Protein AF-A0A1F8N591-F1 (afdb_monomer_lite)

Structure (mmCIF, N/CA/C/O backbone):
data_AF-A0A1F8N591-F1
#
_entry.id   AF-A0A1F8N591-F1
#
loop_
_atom_site.group_PDB
_atom_site.id
_atom_site.type_symbol
_atom_site.label_atom_id
_atom_site.label_alt_id
_atom_site.label_comp_id
_atom_site.label_asym_id
_atom_site.label_entity_id
_atom_site.label_seq_id
_atom_site.pdbx_PDB_ins_code
_atom_site.Cartn_x
_atom_site.Cartn_y
_atom_site.Cartn_z
_atom_site.occupancy
_atom_site.B_iso_or_equiv
_atom_site.auth_seq_id
_atom_site.auth_comp_id
_atom_site.auth_asym_id
_atom_site.auth_atom_id
_atom_site.pdbx_PDB_model_num
ATOM 1 N N . SER A 1 1 ? -0.618 6.810 -16.756 1.00 87.81 1 SER A N 1
ATOM 2 C CA . SER A 1 1 ? -0.369 8.236 -16.488 1.00 87.81 1 SER A CA 1
ATOM 3 C C . SER A 1 1 ? 1.124 8.492 -16.469 1.00 87.81 1 SER A C 1
ATOM 5 O O . SER A 1 1 ? 1.900 7.540 -16.419 1.00 87.81 1 SER A O 1
ATOM 7 N N . GLU A 1 2 ? 1.519 9.762 -16.528 1.00 89.00 2 GLU A N 1
ATOM 8 C CA . GLU A 1 2 ? 2.916 10.140 -16.310 1.00 89.00 2 GLU A CA 1
ATOM 9 C C . GLU A 1 2 ? 3.338 9.823 -14.863 1.00 89.00 2 GLU A C 1
ATOM 11 O O . GLU A 1 2 ? 2.500 9.931 -13.957 1.00 89.00 2 GLU A O 1
ATOM 16 N N . PRO A 1 3 ? 4.594 9.408 -14.632 1.00 87.50 3 PRO A N 1
ATOM 17 C CA . PRO A 1 3 ? 5.170 9.326 -13.295 1.00 87.50 3 PRO A CA 1
ATOM 18 C C . PRO A 1 3 ? 5.153 10.681 -12.583 1.00 87.50 3 PRO A C 1
ATOM 20 O O . PRO A 1 3 ? 5.359 11.723 -13.201 1.00 87.50 3 PRO A O 1
ATOM 23 N N . VAL A 1 4 ? 4.964 10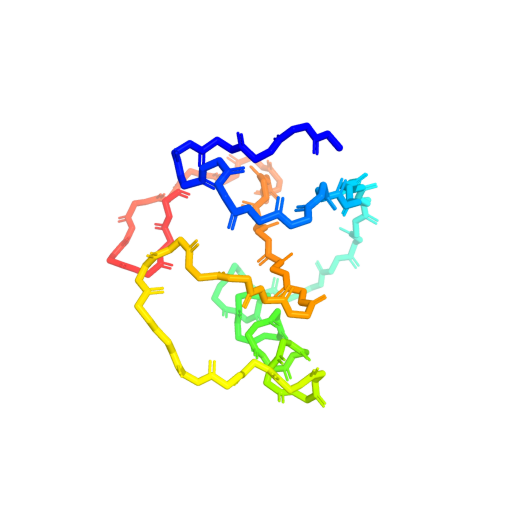.661 -11.265 1.00 84.62 4 VAL A N 1
ATOM 24 C CA . VAL A 1 4 ? 5.124 11.841 -10.406 1.00 84.62 4 VAL A CA 1
ATOM 25 C C . VAL A 1 4 ? 6.429 11.683 -9.624 1.00 84.62 4 VAL A C 1
ATOM 27 O O . VAL A 1 4 ? 6.680 10.630 -9.042 1.00 84.62 4 VAL A O 1
ATOM 30 N N . GLY A 1 5 ? 7.279 12.712 -9.619 1.00 83.19 5 GLY A N 1
ATOM 31 C CA . GLY A 1 5 ? 8.604 12.660 -8.994 1.00 83.19 5 GLY A CA 1
ATOM 32 C C . GLY A 1 5 ? 9.683 12.194 -9.971 1.00 83.19 5 GLY A C 1
ATOM 33 O O . GLY A 1 5 ? 10.148 12.989 -10.784 1.00 83.19 5 GLY A O 1
ATOM 34 N N . ASN A 1 6 ? 10.099 10.926 -9.897 1.00 78.31 6 ASN A N 1
ATOM 35 C CA . ASN A 1 6 ? 11.086 10.382 -10.834 1.00 78.31 6 ASN A CA 1
ATOM 36 C C . ASN A 1 6 ? 10.447 10.167 -12.216 1.00 78.31 6 ASN A C 1
ATOM 38 O O . ASN A 1 6 ? 9.735 9.188 -12.423 1.00 78.31 6 ASN A O 1
ATOM 42 N N . ILE A 1 7 ? 10.672 11.094 -13.144 1.00 80.88 7 ILE A N 1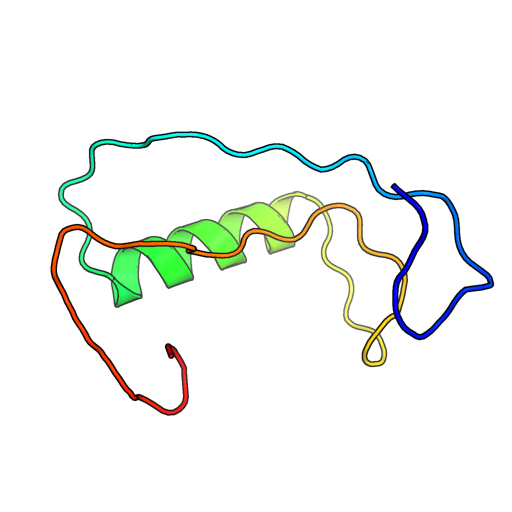
ATOM 43 C CA . ILE A 1 7 ? 10.060 11.076 -14.482 1.00 80.88 7 ILE A CA 1
ATOM 44 C C . ILE A 1 7 ? 10.807 10.194 -15.491 1.00 80.88 7 ILE A C 1
ATOM 46 O O . ILE A 1 7 ? 10.246 9.861 -16.531 1.00 80.88 7 ILE A O 1
ATOM 50 N N . GLU A 1 8 ? 12.037 9.768 -15.187 1.00 85.12 8 GLU A N 1
ATOM 51 C CA . GLU A 1 8 ? 12.821 8.862 -16.039 1.00 85.12 8 GLU A CA 1
ATOM 52 C C . GLU A 1 8 ? 12.421 7.394 -15.814 1.00 85.12 8 GLU A C 1
ATOM 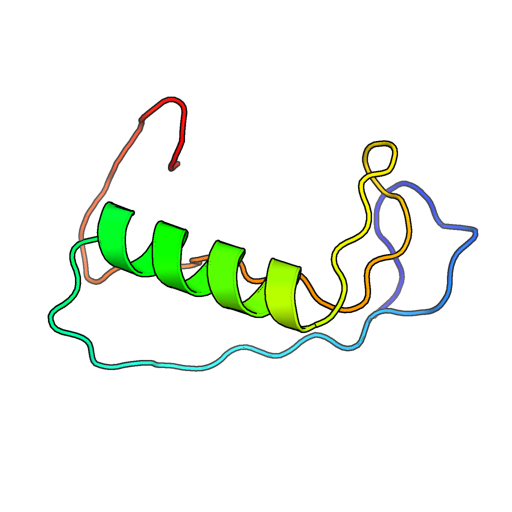54 O O . GLU A 1 8 ? 13.231 6.540 -15.453 1.00 85.12 8 GLU A O 1
ATOM 59 N N . GLN A 1 9 ? 11.136 7.088 -16.002 1.00 83.56 9 GLN A N 1
ATOM 60 C CA . GLN A 1 9 ? 10.609 5.726 -15.926 1.00 83.56 9 GLN A CA 1
ATOM 61 C C . GLN A 1 9 ? 9.389 5.534 -16.837 1.00 83.56 9 GLN A C 1
ATOM 63 O O . GLN A 1 9 ? 8.769 6.516 -17.255 1.00 83.56 9 GLN A O 1
ATOM 68 N N . PRO A 1 10 ? 9.014 4.281 -17.161 1.00 88.31 10 PRO A N 1
ATOM 69 C CA . PRO A 1 10 ? 7.818 4.013 -17.946 1.00 88.31 10 PRO A CA 1
ATOM 70 C C . PRO A 1 10 ? 6.555 4.603 -17.312 1.00 88.31 10 PRO A C 1
ATOM 72 O O . PRO A 1 10 ? 6.444 4.753 -16.097 1.00 88.31 10 PRO A O 1
ATOM 75 N N . ARG A 1 11 ? 5.562 4.890 -18.154 1.00 90.75 11 ARG A N 1
ATOM 76 C CA . ARG A 1 11 ? 4.248 5.364 -17.708 1.00 90.75 11 ARG A CA 1
ATOM 77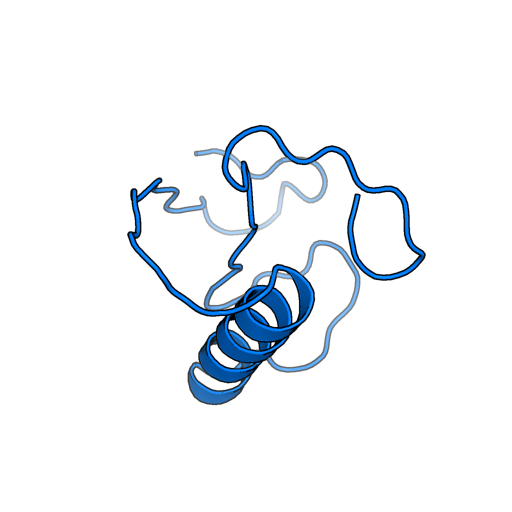 C C . ARG A 1 11 ? 3.569 4.312 -16.831 1.00 90.75 11 ARG A C 1
ATOM 79 O O . ARG A 1 11 ? 3.608 3.124 -17.142 1.00 90.75 11 ARG A O 1
ATOM 86 N N . PHE A 1 12 ? 2.862 4.762 -15.798 1.00 90.06 12 PHE A N 1
ATOM 87 C CA . PHE A 1 12 ? 2.066 3.877 -14.950 1.00 90.06 12 PHE A CA 1
ATOM 88 C C . PHE A 1 12 ? 0.753 3.484 -15.626 1.00 90.06 12 PHE A C 1
ATOM 90 O O . PHE A 1 12 ? 0.099 4.310 -16.272 1.00 90.06 12 PHE A O 1
ATOM 97 N N . LEU A 1 13 ? 0.319 2.246 -15.409 1.00 93.81 13 LEU A N 1
ATOM 98 C CA . LEU A 1 13 ? -1.077 1.860 -15.570 1.00 93.81 13 LEU A CA 1
ATOM 99 C C . LEU A 1 13 ? -1.737 1.929 -14.190 1.00 93.81 13 LEU A C 1
ATOM 101 O O . LEU A 1 13 ? -1.364 1.171 -13.305 1.00 93.81 13 LEU A O 1
ATOM 105 N N . ASN A 1 14 ? -2.694 2.841 -14.014 1.00 94.31 14 ASN A N 1
ATOM 106 C CA . ASN A 1 14 ? -3.417 3.022 -12.755 1.00 94.31 14 ASN A CA 1
ATOM 107 C C . ASN A 1 14 ? -4.870 2.585 -12.918 1.00 94.31 14 ASN A C 1
ATOM 109 O O . ASN A 1 14 ? -5.488 2.856 -13.950 1.00 94.31 14 ASN A O 1
ATOM 113 N N . LEU A 1 15 ? -5.404 1.937 -11.888 1.00 97.00 15 LEU A N 1
ATOM 114 C CA . LEU A 1 15 ? -6.799 1.528 -11.790 1.00 97.00 15 LEU A CA 1
ATOM 115 C C . LEU A 1 15 ? -7.261 1.644 -10.340 1.00 97.00 15 LEU A C 1
ATOM 117 O O . LEU A 1 15 ? -6.446 1.627 -9.423 1.00 97.00 15 LEU A O 1
ATOM 121 N N . VAL A 1 16 ? -8.572 1.734 -10.148 1.00 97.62 16 VAL A N 1
ATOM 122 C CA . VAL A 1 16 ? -9.214 1.675 -8.832 1.00 97.62 16 VAL A CA 1
ATOM 123 C C . VAL A 1 16 ? -10.236 0.548 -8.873 1.00 97.62 16 VAL A C 1
ATOM 125 O O . VAL A 1 16 ? -10.887 0.338 -9.898 1.00 97.62 16 VAL A O 1
ATOM 128 N N . CYS A 1 17 ? -10.365 -0.184 -7.771 1.00 96.69 17 CYS A N 1
ATOM 129 C CA . CYS A 1 17 ? -11.397 -1.198 -7.604 1.00 96.69 17 CYS A CA 1
ATOM 130 C C . CYS A 1 17 ? -12.081 -1.040 -6.246 1.00 96.69 17 CYS A C 1
ATOM 132 O O . CYS A 1 17 ? -11.470 -0.585 -5.282 1.00 96.69 17 CYS A O 1
ATOM 134 N N . GLU A 1 18 ? -13.353 -1.418 -6.194 1.00 97.69 18 GLU A N 1
ATOM 135 C CA . GLU A 1 18 ? -14.111 -1.537 -4.954 1.00 97.69 18 GLU A CA 1
ATOM 136 C C . GLU A 1 18 ? -14.059 -2.991 -4.478 1.00 97.69 18 GLU A C 1
ATOM 138 O O . GLU A 1 18 ? -14.158 -3.924 -5.281 1.00 97.69 18 GLU A O 1
ATOM 143 N N . VAL A 1 19 ? -13.898 -3.190 -3.170 1.00 96.38 19 VAL A N 1
ATOM 144 C CA . VAL A 1 19 ? -13.823 -4.516 -2.554 1.00 96.38 19 VAL A CA 1
ATOM 145 C C . VAL A 1 19 ? -14.692 -4.539 -1.304 1.00 96.38 19 VAL A C 1
ATOM 147 O O . VAL A 1 19 ? -14.570 -3.676 -0.441 1.00 96.38 19 VAL A O 1
ATOM 150 N N . VAL A 1 20 ? -15.516 -5.578 -1.171 1.00 97.75 20 VAL A N 1
ATOM 151 C CA . VAL A 1 20 ? -16.205 -5.902 0.083 1.00 97.75 20 VAL A CA 1
ATOM 152 C C . VAL A 1 20 ? -15.374 -6.940 0.826 1.00 97.75 20 VAL A C 1
ATOM 154 O O . VAL A 1 20 ? -15.054 -7.997 0.281 1.00 97.75 20 VAL A O 1
ATOM 157 N N . THR A 1 21 ? -15.002 -6.645 2.068 1.00 97.25 21 THR A N 1
ATOM 158 C CA . THR A 1 21 ? -14.135 -7.513 2.865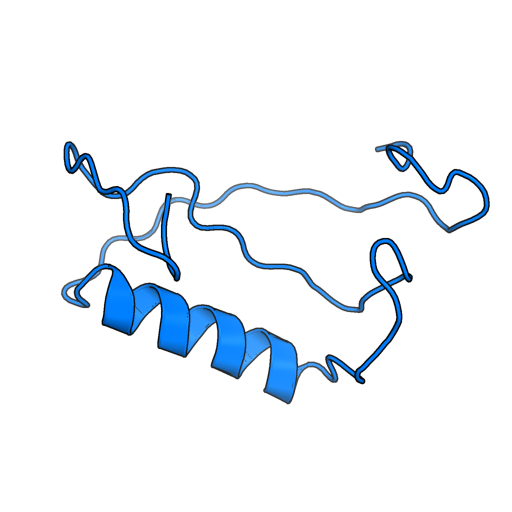 1.00 97.25 21 THR A CA 1
ATOM 159 C C . THR A 1 21 ? -14.524 -7.498 4.337 1.00 97.25 21 THR A C 1
ATOM 161 O O . THR A 1 21 ? -15.022 -6.501 4.846 1.00 97.25 21 THR A O 1
ATOM 164 N N . ASN A 1 22 ? -14.254 -8.610 5.022 1.00 97.88 22 ASN A N 1
ATOM 165 C CA . ASN A 1 22 ? -14.343 -8.720 6.481 1.00 97.88 22 ASN A CA 1
ATOM 166 C C . ASN A 1 22 ? -12.962 -8.583 7.155 1.00 97.88 22 ASN A C 1
ATOM 168 O O . ASN A 1 22 ? -12.836 -8.779 8.363 1.00 97.88 22 ASN A O 1
ATOM 172 N N . LEU A 1 23 ? -11.902 -8.324 6.381 1.00 98.12 23 LEU A N 1
ATOM 173 C CA . LEU A 1 23 ? -10.561 -8.091 6.915 1.00 98.12 23 LEU A CA 1
ATOM 174 C C . LEU A 1 23 ? -10.487 -6.707 7.544 1.00 98.12 23 LEU A C 1
ATOM 176 O O . LEU A 1 23 ? -10.894 -5.745 6.914 1.00 98.12 23 LEU A O 1
ATOM 180 N N . THR A 1 24 ? -9.869 -6.596 8.719 1.00 96.69 24 THR A N 1
ATOM 181 C CA . THR A 1 24 ? -9.542 -5.295 9.324 1.00 96.69 24 THR A CA 1
ATOM 182 C C . THR A 1 24 ? -8.601 -4.480 8.421 1.00 96.69 24 THR A C 1
ATOM 184 O O . THR A 1 24 ? -7.890 -5.082 7.610 1.00 96.69 24 THR A O 1
ATOM 187 N N . PRO A 1 25 ? -8.476 -3.149 8.601 1.00 96.38 25 PRO A N 1
ATOM 188 C CA . PRO A 1 25 ? -7.544 -2.322 7.822 1.00 96.38 25 PRO A CA 1
ATOM 189 C C . PRO A 1 25 ? -6.110 -2.873 7.796 1.00 96.38 25 PRO A C 1
ATOM 191 O O . PRO A 1 25 ? -5.487 -2.992 6.742 1.00 96.38 25 PRO A O 1
ATOM 194 N N . LYS A 1 26 ? -5.607 -3.335 8.952 1.00 95.88 26 LYS A N 1
ATOM 195 C CA . LYS A 1 26 ? -4.291 -3.990 9.063 1.00 95.88 26 LYS A CA 1
ATOM 196 C C . LYS A 1 26 ? -4.228 -5.325 8.313 1.00 95.88 26 LYS A C 1
ATOM 198 O O . LYS A 1 26 ? -3.203 -5.637 7.710 1.00 95.88 26 LYS A O 1
ATOM 203 N N . GLY A 1 27 ? -5.303 -6.112 8.347 1.00 97.25 27 GLY A N 1
ATOM 204 C CA . GLY A 1 27 ? -5.406 -7.368 7.600 1.00 97.25 27 GLY A CA 1
ATOM 205 C C . GLY A 1 27 ? -5.430 -7.145 6.087 1.00 97.25 27 GLY A C 1
ATOM 206 O O . GLY A 1 27 ? -4.744 -7.856 5.352 1.00 97.25 27 GLY A O 1
ATOM 207 N N . LEU A 1 28 ? -6.154 -6.122 5.629 1.00 97.38 28 LEU A N 1
ATOM 208 C CA . LEU A 1 28 ? -6.185 -5.712 4.229 1.00 97.38 28 LEU A CA 1
ATOM 209 C C . LEU A 1 28 ? -4.808 -5.217 3.764 1.00 97.38 28 LEU A C 1
ATOM 211 O O . LEU A 1 28 ? -4.336 -5.643 2.712 1.00 97.38 28 LEU A O 1
ATOM 215 N N . LEU A 1 29 ? -4.114 -4.415 4.580 1.00 96.75 29 LEU A N 1
ATOM 216 C CA . LEU A 1 29 ? -2.747 -3.972 4.288 1.00 96.75 29 LEU A CA 1
ATOM 217 C C . LEU A 1 29 ? -1.774 -5.153 4.168 1.00 96.75 29 LEU A C 1
ATOM 219 O O . LEU A 1 29 ? -0.946 -5.196 3.257 1.00 96.75 29 LEU A O 1
ATOM 223 N N . ALA A 1 30 ? -1.860 -6.120 5.084 1.00 97.00 30 ALA A N 1
ATOM 224 C CA . ALA A 1 30 ? -1.023 -7.315 5.041 1.00 97.00 30 ALA A CA 1
ATOM 225 C C . ALA A 1 30 ? -1.287 -8.151 3.778 1.00 97.00 30 ALA A C 1
ATOM 227 O O . ALA A 1 30 ? -0.342 -8.644 3.157 1.00 97.00 30 ALA A O 1
ATOM 228 N N . LEU A 1 31 ? -2.555 -8.273 3.368 1.00 97.38 31 LEU A N 1
ATOM 229 C CA . LEU A 1 31 ? -2.935 -8.932 2.121 1.00 97.38 31 LEU A CA 1
ATOM 230 C C . LEU A 1 31 ? -2.353 -8.206 0.900 1.00 97.38 31 LEU A C 1
ATOM 232 O O . LEU A 1 31 ? -1.729 -8.858 0.062 1.00 97.38 31 LEU A O 1
ATOM 236 N N . ALA A 1 32 ? -2.513 -6.881 0.824 1.00 96.31 32 ALA A N 1
ATOM 237 C CA . ALA A 1 32 ? -1.992 -6.048 -0.260 1.00 96.31 32 ALA A CA 1
ATOM 238 C C . ALA A 1 32 ? -0.471 -6.222 -0.417 1.00 96.31 32 ALA A C 1
ATOM 240 O O . ALA A 1 32 ? -0.007 -6.670 -1.467 1.00 96.31 32 ALA A O 1
ATOM 241 N N . LYS A 1 33 ? 0.295 -6.031 0.668 1.00 94.44 33 LYS A N 1
ATOM 242 C CA . LYS A 1 33 ? 1.754 -6.264 0.688 1.00 94.44 33 LYS A CA 1
ATOM 243 C C . LYS A 1 33 ? 2.125 -7.695 0.286 1.00 94.44 33 LYS A C 1
ATOM 245 O O . LYS A 1 33 ? 3.125 -7.926 -0.392 1.00 94.44 33 LYS A O 1
ATOM 250 N N . GLY A 1 34 ? 1.321 -8.681 0.687 1.00 96.12 34 GLY A N 1
ATOM 251 C CA . GLY A 1 34 ? 1.501 -10.078 0.296 1.00 96.12 34 GLY A CA 1
ATOM 252 C C . GLY A 1 34 ? 1.350 -10.311 -1.211 1.00 96.12 34 GLY A C 1
ATOM 253 O O . GLY A 1 34 ? 2.113 -11.090 -1.783 1.00 96.12 34 GLY A O 1
ATOM 254 N N . ILE A 1 35 ? 0.396 -9.640 -1.859 1.00 95.62 35 ILE A N 1
ATOM 255 C CA . ILE A 1 35 ? 0.197 -9.704 -3.315 1.00 95.62 35 ILE A CA 1
ATOM 256 C C . ILE A 1 35 ? 1.379 -9.060 -4.042 1.00 95.62 35 ILE A C 1
ATOM 258 O O . ILE A 1 35 ? 1.939 -9.675 -4.948 1.00 95.62 35 ILE A O 1
ATOM 262 N N . GLU A 1 36 ? 1.807 -7.875 -3.611 1.00 95.00 36 GLU A N 1
ATOM 263 C CA . GLU A 1 36 ? 2.964 -7.187 -4.194 1.00 95.00 36 GLU A CA 1
ATOM 264 C C . GLU A 1 36 ? 4.233 -8.045 -4.124 1.00 95.00 36 GLU A C 1
ATOM 266 O O . GLU A 1 36 ? 4.930 -8.219 -5.124 1.00 95.00 36 GLU A O 1
ATOM 271 N N . ASN A 1 37 ? 4.502 -8.650 -2.962 1.00 92.69 37 ASN A N 1
ATOM 272 C CA . ASN A 1 37 ? 5.644 -9.546 -2.779 1.00 92.69 37 ASN A CA 1
ATOM 273 C C . ASN A 1 37 ? 5.573 -10.760 -3.718 1.00 92.69 37 ASN A C 1
ATOM 275 O O . ASN A 1 37 ? 6.576 -11.126 -4.329 1.00 92.69 37 ASN A O 1
ATOM 279 N N . LYS A 1 38 ? 4.388 -11.365 -3.883 1.00 94.50 38 LYS A N 1
ATOM 280 C CA . LYS A 1 38 ? 4.182 -12.494 -4.810 1.00 94.50 38 LYS A CA 1
ATOM 281 C C . LYS A 1 38 ? 4.375 -12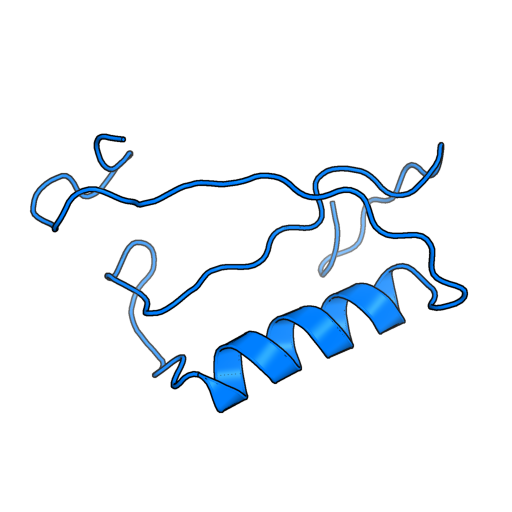.106 -6.275 1.00 94.50 38 LYS A C 1
ATOM 283 O O . LYS A 1 38 ? 4.826 -12.937 -7.056 1.00 94.50 38 LYS A O 1
ATOM 288 N N . LEU A 1 39 ? 4.051 -10.868 -6.639 1.00 92.38 39 LEU A N 1
ATOM 289 C CA . LEU A 1 39 ? 4.240 -10.323 -7.987 1.00 92.38 39 LEU A CA 1
ATOM 290 C C . LEU A 1 39 ? 5.647 -9.747 -8.210 1.00 92.38 39 LEU A C 1
ATOM 292 O O . LEU A 1 39 ? 5.918 -9.131 -9.240 1.00 92.38 39 LEU A O 1
ATOM 296 N N . GLY A 1 40 ? 6.562 -9.984 -7.270 1.00 86.69 40 GLY A N 1
ATOM 297 C CA . GLY A 1 40 ? 7.966 -9.643 -7.430 1.00 86.69 40 GLY A CA 1
ATOM 298 C C . GLY A 1 40 ? 8.279 -8.201 -7.063 1.00 86.69 40 GLY A C 1
ATOM 299 O O . GLY A 1 40 ? 9.102 -7.585 -7.732 1.00 86.69 40 GLY A O 1
ATOM 300 N N . ARG A 1 41 ? 7.665 -7.649 -6.007 1.00 82.62 41 ARG A N 1
ATOM 301 C CA . ARG A 1 41 ? 8.194 -6.446 -5.347 1.00 82.62 41 ARG A CA 1
ATOM 302 C C . ARG A 1 41 ? 9.607 -6.750 -4.836 1.00 82.62 41 ARG A C 1
ATOM 304 O O . ARG A 1 41 ? 9.791 -7.337 -3.775 1.00 82.62 41 ARG A O 1
ATOM 311 N N . ILE A 1 42 ? 10.608 -6.380 -5.631 1.00 72.00 42 ILE A N 1
ATOM 312 C CA . ILE A 1 42 ? 12.026 -6.465 -5.277 1.00 72.00 42 ILE A CA 1
ATOM 313 C C . ILE A 1 42 ? 12.374 -5.156 -4.570 1.00 72.00 42 ILE A C 1
ATOM 315 O O . ILE A 1 42 ? 12.009 -4.084 -5.050 1.00 72.00 42 ILE A O 1
ATOM 319 N N . GLY A 1 43 ? 13.018 -5.227 -3.404 1.00 66.88 43 GLY A N 1
ATOM 320 C CA . GLY A 1 43 ? 13.418 -4.030 -2.661 1.00 66.88 43 GLY A CA 1
ATOM 321 C C . GLY A 1 43 ? 14.196 -3.046 -3.545 1.00 66.88 43 GLY A C 1
ATOM 322 O O . GLY A 1 43 ? 15.039 -3.452 -4.342 1.00 66.88 43 GLY A O 1
ATOM 323 N N . GLY A 1 44 ? 13.903 -1.754 -3.404 1.00 70.75 44 GLY A N 1
ATOM 324 C CA . GLY A 1 44 ? 14.496 -0.675 -4.190 1.00 70.75 44 GLY A CA 1
ATOM 325 C C . GLY A 1 44 ? 14.392 0.661 -3.456 1.00 70.75 44 GLY A C 1
ATOM 326 O O . GLY A 1 44 ? 13.786 0.749 -2.387 1.00 70.75 44 GLY A O 1
ATOM 327 N N . HIS A 1 45 ? 15.006 1.704 -4.012 1.00 73.69 45 HIS A N 1
ATOM 328 C CA . HIS A 1 45 ? 14.881 3.057 -3.471 1.00 73.69 45 HIS A CA 1
ATOM 329 C C . HIS A 1 45 ? 13.466 3.613 -3.696 1.00 73.69 45 HIS A C 1
ATOM 331 O O . HIS A 1 45 ? 12.731 3.162 -4.577 1.00 73.69 45 HIS A O 1
ATOM 337 N N . SER A 1 46 ? 13.082 4.619 -2.908 1.00 75.62 46 SER A N 1
ATOM 338 C CA . SER A 1 46 ? 11.804 5.313 -3.095 1.00 75.62 46 SER A CA 1
ATOM 339 C C . SER A 1 46 ? 11.669 5.824 -4.537 1.00 75.62 46 SER A C 1
ATOM 341 O O . SER A 1 46 ? 12.641 6.308 -5.124 1.00 75.62 46 SER A O 1
ATOM 343 N N . GLY A 1 47 ? 10.485 5.661 -5.131 1.00 73.12 47 GLY A N 1
ATOM 344 C CA . GLY A 1 47 ? 10.204 6.073 -6.510 1.00 73.12 47 GLY A CA 1
ATOM 345 C C . GLY A 1 47 ? 10.841 5.212 -7.609 1.00 73.12 47 GLY A C 1
ATOM 346 O O . GLY A 1 47 ? 10.794 5.611 -8.774 1.00 73.12 47 GLY A O 1
ATOM 347 N N . ALA A 1 48 ? 11.438 4.063 -7.272 1.00 79.06 48 ALA A N 1
ATOM 348 C CA . ALA A 1 48 ? 11.853 3.077 -8.267 1.00 79.06 48 ALA A CA 1
ATOM 349 C C . ALA A 1 48 ? 10.633 2.448 -8.977 1.00 79.06 48 ALA A C 1
ATOM 351 O O . ALA A 1 48 ? 9.577 2.292 -8.350 1.00 79.06 48 ALA A O 1
ATOM 352 N N . PRO A 1 49 ? 10.775 2.028 -10.248 1.00 81.31 49 PRO A N 1
ATOM 353 C CA . PRO A 1 49 ? 9.746 1.259 -10.934 1.00 81.31 49 PRO A CA 1
ATOM 354 C C . PRO A 1 49 ? 9.417 -0.022 -10.163 1.00 81.31 49 PRO A C 1
ATOM 356 O O . PRO A 1 49 ? 10.311 -0.730 -9.699 1.00 81.31 49 PRO A O 1
ATOM 359 N N . ARG A 1 50 ? 8.129 -0.339 -10.056 1.00 85.00 50 ARG A N 1
ATOM 360 C CA . ARG A 1 50 ? 7.626 -1.539 -9.379 1.00 85.00 50 ARG A CA 1
ATOM 361 C C . ARG A 1 50 ? 6.595 -2.233 -10.246 1.00 85.00 50 ARG A C 1
ATOM 363 O O . ARG A 1 50 ? 5.854 -1.573 -10.968 1.00 85.00 50 ARG A O 1
ATOM 370 N N . THR A 1 51 ? 6.554 -3.560 -10.160 1.00 89.81 51 THR A N 1
ATOM 371 C CA . THR A 1 51 ? 5.601 -4.386 -10.913 1.00 89.81 51 THR A CA 1
ATOM 372 C C . THR A 1 51 ? 4.159 -4.005 -10.590 1.00 89.81 51 THR A C 1
ATOM 374 O O . THR A 1 51 ? 3.320 -3.946 -11.484 1.00 89.81 51 THR A O 1
ATOM 377 N N . ILE A 1 52 ? 3.881 -3.743 -9.312 1.00 92.00 52 ILE A N 1
ATOM 378 C CA . ILE A 1 52 ? 2.586 -3.287 -8.821 1.00 92.00 52 ILE A CA 1
ATOM 379 C C . ILE A 1 52 ? 2.770 -2.554 -7.486 1.00 92.00 52 ILE A C 1
ATOM 381 O O . ILE A 1 52 ? 3.715 -2.840 -6.747 1.00 92.00 52 ILE A O 1
ATOM 385 N N . ASP A 1 53 ? 1.869 -1.618 -7.208 1.00 92.38 53 ASP A N 1
ATOM 386 C CA . ASP A 1 53 ? 1.688 -0.950 -5.918 1.00 92.38 53 ASP A CA 1
ATOM 387 C C . ASP A 1 53 ? 0.193 -0.997 -5.598 1.00 92.38 53 ASP A C 1
ATOM 389 O O . ASP A 1 53 ? -0.624 -0.746 -6.491 1.00 92.38 53 ASP A O 1
ATOM 393 N N . ILE A 1 54 ? -0.169 -1.379 -4.377 1.00 95.44 54 ILE A N 1
ATOM 394 C CA . ILE A 1 54 ? -1.564 -1.487 -3.945 1.00 95.44 54 ILE A CA 1
ATOM 395 C C . ILE A 1 54 ? -1.768 -0.591 -2.729 1.00 95.44 54 ILE A C 1
ATOM 397 O O . ILE A 1 54 ? -1.407 -0.953 -1.608 1.00 95.44 54 ILE A O 1
ATOM 401 N N . ASP A 1 55 ? -2.424 0.541 -2.962 1.00 95.75 55 ASP A N 1
ATOM 402 C CA . ASP A 1 55 ? -2.793 1.495 -1.924 1.00 95.75 55 ASP A CA 1
ATOM 403 C C . ASP A 1 55 ? -4.251 1.307 -1.490 1.00 95.75 55 ASP A C 1
ATOM 405 O O . ASP A 1 55 ? -5.158 1.134 -2.311 1.00 95.75 55 ASP A O 1
ATOM 409 N N . ILE A 1 56 ? -4.489 1.370 -0.178 1.00 96.50 56 ILE A N 1
ATOM 410 C CA . ILE A 1 56 ? -5.841 1.454 0.378 1.00 96.50 56 ILE A CA 1
ATOM 411 C C . ILE A 1 56 ? -6.243 2.926 0.338 1.00 96.50 56 ILE A C 1
ATOM 413 O O . ILE A 1 56 ? -5.734 3.724 1.115 1.00 96.50 56 ILE A O 1
ATOM 417 N N . LEU A 1 57 ? -7.142 3.281 -0.581 1.00 96.88 57 LEU A N 1
ATOM 418 C CA . LEU A 1 57 ? -7.609 4.664 -0.727 1.00 96.88 57 LEU A CA 1
ATOM 419 C C . LEU A 1 57 ? -8.639 5.051 0.336 1.00 96.88 57 LEU A C 1
ATOM 421 O O . LEU A 1 57 ? -8.630 6.175 0.821 1.00 96.88 57 LEU A O 1
ATOM 425 N N . LEU A 1 58 ? -9.555 4.132 0.646 1.00 97.00 58 LEU A N 1
ATOM 426 C CA . LEU A 1 58 ? -10.659 4.312 1.586 1.00 97.00 58 LEU A CA 1
ATOM 427 C C . LEU A 1 58 ? -10.951 2.974 2.270 1.00 97.00 58 LEU A C 1
ATOM 429 O O . LEU A 1 58 ? -10.827 1.914 1.649 1.00 97.00 58 LEU A O 1
ATOM 433 N N . TYR A 1 59 ? -11.386 3.023 3.527 1.00 97.00 59 TYR A N 1
ATOM 434 C CA . TYR A 1 59 ? -11.877 1.858 4.258 1.00 97.00 59 TYR A CA 1
ATOM 435 C C . TYR A 1 59 ? -13.163 2.231 5.002 1.00 97.00 59 TYR A C 1
ATOM 437 O O . TYR A 1 59 ? -13.124 2.720 6.128 1.00 97.00 59 TYR A O 1
ATOM 445 N N . GLY A 1 60 ? -14.312 2.027 4.352 1.00 95.62 60 GLY A N 1
ATOM 446 C CA . GLY A 1 60 ? -15.597 2.490 4.883 1.00 95.62 60 GLY A CA 1
ATOM 447 C C . GLY A 1 60 ? -15.537 3.972 5.269 1.00 95.62 60 GLY A C 1
ATOM 448 O O . GLY A 1 60 ? -15.039 4.784 4.493 1.00 95.62 60 GLY A O 1
ATOM 449 N N . ASP A 1 61 ? -15.982 4.278 6.487 1.00 95.62 61 ASP A N 1
ATOM 450 C CA . ASP A 1 61 ? -15.948 5.621 7.083 1.00 95.62 61 ASP A CA 1
ATOM 451 C C . ASP A 1 61 ? -14.853 5.770 8.165 1.00 95.62 61 ASP A C 1
ATOM 453 O O . ASP A 1 61 ? -14.875 6.713 8.958 1.00 95.62 61 ASP A O 1
ATOM 457 N N . GLU A 1 62 ? -13.915 4.819 8.249 1.00 94.50 62 GLU A N 1
ATOM 458 C CA . GLU A 1 62 ? -12.864 4.819 9.272 1.00 94.50 62 GLU A CA 1
ATOM 459 C C . GLU A 1 62 ? -11.795 5.881 8.977 1.00 94.50 62 GLU A C 1
ATOM 461 O O . GLU A 1 62 ? -11.339 6.033 7.843 1.00 94.50 62 GLU A O 1
ATOM 466 N N . VAL A 1 63 ? -11.338 6.566 10.029 1.00 95.50 63 VAL A N 1
ATOM 467 C CA . VAL A 1 63 ? -10.193 7.486 9.978 1.00 95.50 63 VAL A CA 1
ATOM 468 C C . VAL A 1 63 ? -9.118 6.958 10.912 1.00 95.50 63 VAL A C 1
ATOM 470 O O . VAL A 1 63 ? -9.368 6.723 12.096 1.00 95.50 63 VAL A O 1
ATOM 473 N N . MET A 1 64 ? -7.914 6.755 10.386 1.00 92.69 64 MET A N 1
ATOM 474 C CA . MET A 1 64 ? -6.815 6.149 11.126 1.00 92.69 64 MET A CA 1
ATOM 475 C C . MET A 1 64 ? -5.519 6.896 10.857 1.00 92.69 64 MET A C 1
ATOM 477 O O . MET A 1 64 ? -5.194 7.179 9.716 1.00 92.69 64 MET A O 1
ATOM 481 N N . GLU A 1 65 ? -4.745 7.130 11.910 1.00 94.00 65 GLU A N 1
ATOM 482 C CA . GLU A 1 65 ? -3.367 7.598 11.798 1.00 94.00 65 GLU A CA 1
ATOM 483 C C . GLU A 1 65 ? -2.483 6.688 12.652 1.00 94.00 65 GLU A C 1
ATOM 485 O O . GLU A 1 65 ? -2.432 6.786 13.881 1.00 94.00 65 GLU A O 1
ATOM 490 N N . THR A 1 66 ? -1.810 5.744 12.004 1.00 92.88 66 THR A N 1
ATOM 491 C CA . THR A 1 66 ? -0.789 4.891 12.613 1.00 92.88 66 THR A CA 1
ATOM 492 C C . THR A 1 66 ? 0.497 4.964 11.792 1.00 92.88 66 THR A C 1
ATOM 494 O O . THR A 1 66 ? 0.475 5.384 10.636 1.00 92.88 66 THR A O 1
ATOM 497 N N . PRO A 1 67 ? 1.645 4.529 12.339 1.00 92.25 67 PRO A N 1
ATOM 498 C CA . PRO A 1 67 ? 2.891 4.490 11.571 1.00 92.25 67 PRO A CA 1
ATOM 499 C C . PRO A 1 67 ? 2.813 3.645 10.288 1.00 92.25 67 PRO A C 1
ATOM 501 O O . PRO A 1 67 ? 3.639 3.806 9.393 1.00 92.25 67 PRO A O 1
ATOM 504 N N . GLU A 1 68 ? 1.856 2.718 10.206 1.00 88.50 68 GLU A N 1
ATOM 505 C CA . GLU A 1 68 ? 1.694 1.791 9.087 1.00 88.50 68 GLU A CA 1
ATOM 506 C C . GLU A 1 68 ? 0.521 2.119 8.150 1.00 88.50 68 GLU A C 1
ATOM 508 O O . GLU A 1 68 ? 0.495 1.564 7.049 1.00 88.50 68 GLU A O 1
ATOM 513 N N . LEU A 1 69 ? -0.441 2.947 8.579 1.00 90.50 69 LEU A N 1
ATOM 514 C CA . LEU A 1 69 ? -1.668 3.306 7.852 1.00 90.50 69 LEU A CA 1
ATOM 515 C C . LEU A 1 69 ? -2.068 4.749 8.166 1.00 90.50 69 LEU A C 1
ATOM 517 O O . LEU A 1 69 ? -2.202 5.102 9.335 1.00 90.50 69 LEU A O 1
ATOM 521 N N . THR A 1 70 ? -2.312 5.535 7.125 1.00 86.75 70 THR A N 1
ATOM 522 C CA . THR A 1 70 ? -2.772 6.930 7.180 1.00 86.75 70 THR A CA 1
ATOM 523 C C . THR A 1 70 ? -3.892 7.138 6.186 1.00 86.75 70 THR A C 1
ATOM 525 O O . THR A 1 70 ? -3.763 6.526 5.099 1.00 86.75 70 THR A O 1
#

pLDDT: mean 90.62, std 7.68, range [66.88, 98.12]

Sequence (70 aa):
SEPVGNIEQPRFLNLVCEVVTNLTPKGLLALAKGIENKLGRIGGHSGAPRTIDIDILLYGDEVMETPELT

Secondary structure (DSSP, 8-state):
---SS--SSPPP----------S-HHHHHHHHHHHHHHTT-----TT---S--------TT----BTTB-

Foldseek 3Di:
DQDDPPRPDDDDDDDDDDDDDPADPVRVLVVQVVVQVVQPQDDDDPSDDGPDHDDDPDDPPDDDDDPSHD

Radius of gyration: 13.73 Å; chains: 1; bounding box: 31×25×31 Å